Protein AF-A0A3A8J6L9-F1 (afdb_monomer_lite)

Organism: NCBI:txid2316733

Secondary structure (DSSP, 8-state):
--HHHHHHHHHHHHHHHHHHHHHHHHHHHHHHHHHHHTTTTTTTS---THHHHHHHHHTTTHHHHHHHHHHHHHHHHHHHHHHHHHHHHHHHH--SHHHHHHHHHHHHHHHHHHHHHHHHH-GGGGTT-TTTHHHHHHHHHH--HHHHHHHHHHHHHHHHH-

Structure (mmCIF, N/CA/C/O backbone):
data_AF-A0A3A8J6L9-F1
#
_entry.id   AF-A0A3A8J6L9-F1
#
loop_
_atom_site.group_PDB
_atom_site.id
_atom_site.type_symbol
_atom_site.label_atom_id
_atom_site.label_alt_id
_atom_site.label_comp_id
_atom_site.label_asym_id
_atom_site.label_entity_id
_atom_site.label_seq_id
_atom_site.pdbx_PDB_ins_code
_atom_site.Cartn_x
_atom_site.Cartn_y
_atom_site.Cartn_z
_atom_site.occupancy
_atom_site.B_iso_or_equiv
_atom_site.auth_seq_id
_atom_site.auth_comp_id
_atom_site.auth_asym_id
_atom_site.auth_atom_id
_atom_site.pdbx_PDB_model_num
ATOM 1 N N . MET A 1 1 ? -21.496 15.246 17.135 1.00 49.38 1 MET A N 1
ATOM 2 C CA . MET A 1 1 ? -20.073 15.632 16.961 1.00 49.38 1 MET A CA 1
ATOM 3 C C . MET A 1 1 ? -20.011 17.096 16.546 1.00 49.38 1 MET A C 1
ATOM 5 O O . MET A 1 1 ? -20.764 17.477 15.664 1.00 49.38 1 MET A O 1
ATOM 9 N N . SER A 1 2 ? -19.191 17.926 17.196 1.00 58.72 2 SER A N 1
ATOM 10 C CA . SER A 1 2 ? -19.083 19.362 16.877 1.00 58.72 2 SER A CA 1
ATOM 11 C C . SER A 1 2 ? -18.136 19.588 15.687 1.00 58.72 2 SER A C 1
ATOM 13 O O . SER A 1 2 ? -17.152 18.867 15.532 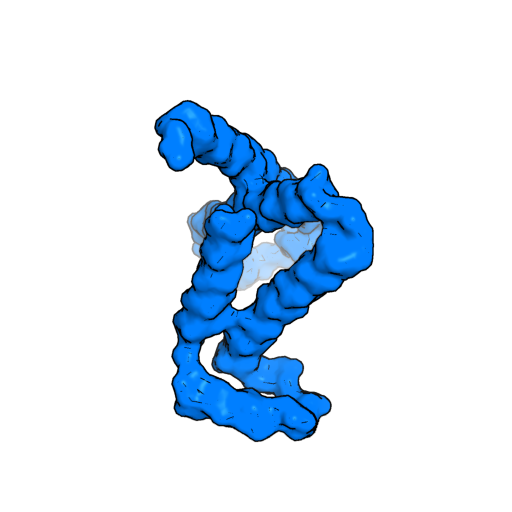1.00 58.72 2 SER A O 1
ATOM 15 N N . VAL A 1 3 ? -18.393 20.609 14.863 1.00 58.12 3 VAL A N 1
ATOM 16 C CA . VAL A 1 3 ? -17.587 20.964 13.672 1.00 58.12 3 VAL A CA 1
ATOM 17 C C . VAL A 1 3 ? -16.098 21.160 14.012 1.00 58.12 3 V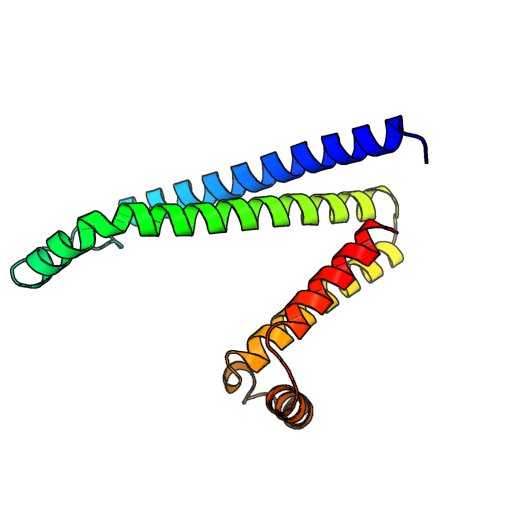AL A C 1
ATOM 19 O O . VAL A 1 3 ? -15.217 20.830 13.217 1.00 58.12 3 VAL A O 1
ATOM 22 N N . ARG A 1 4 ? -15.790 21.605 15.240 1.00 57.97 4 ARG A N 1
ATOM 23 C CA . ARG A 1 4 ? -14.407 21.758 15.725 1.00 57.97 4 ARG A CA 1
ATOM 24 C C . ARG A 1 4 ? -13.697 20.422 15.947 1.00 57.97 4 ARG A C 1
ATOM 26 O O . ARG A 1 4 ? -12.479 20.374 15.799 1.00 57.97 4 ARG A O 1
ATOM 33 N N . SER A 1 5 ? -14.419 19.344 16.276 1.00 61.19 5 SER A N 1
ATOM 34 C CA . SER A 1 5 ? -13.794 18.024 16.416 1.00 61.19 5 SER A CA 1
ATOM 35 C C . SER A 1 5 ? -13.419 17.459 15.051 1.00 61.19 5 SER A C 1
ATOM 37 O O . SER A 1 5 ? -12.321 16.949 14.888 1.00 61.19 5 SER A O 1
ATOM 39 N N . VAL A 1 6 ? -14.280 17.604 14.041 1.00 60.66 6 VAL A N 1
ATOM 40 C CA . VAL A 1 6 ? -14.003 17.109 12.681 1.00 60.66 6 VAL A CA 1
ATOM 41 C C . VAL A 1 6 ? -12.761 17.786 12.089 1.00 60.66 6 VAL A C 1
ATOM 43 O O . VAL A 1 6 ? -11.868 17.105 11.591 1.00 60.66 6 VAL A O 1
ATOM 46 N N . ALA A 1 7 ? -12.641 19.109 12.231 1.00 66.69 7 ALA A N 1
ATOM 47 C CA . ALA A 1 7 ? -11.479 19.856 11.746 1.00 66.69 7 ALA A CA 1
ATOM 48 C C . ALA A 1 7 ? -10.158 19.438 12.424 1.00 66.69 7 ALA A C 1
ATOM 50 O O . ALA A 1 7 ? -9.122 19.361 11.760 1.00 66.69 7 ALA A O 1
ATOM 51 N N . SER A 1 8 ? -10.172 19.133 13.727 1.00 67.00 8 SER A N 1
ATOM 52 C CA . SER A 1 8 ? -8.967 18.677 14.432 1.00 67.00 8 SER A CA 1
ATOM 53 C C . SER A 1 8 ? -8.573 17.247 14.050 1.00 67.00 8 SER A C 1
ATOM 55 O O . SER A 1 8 ? -7.383 16.970 13.893 1.00 67.00 8 SER A O 1
ATOM 57 N N . TYR A 1 9 ? -9.546 16.359 13.816 1.00 62.97 9 TYR A N 1
ATOM 58 C CA . TYR A 1 9 ? -9.292 15.017 13.282 1.00 62.97 9 TYR A CA 1
ATOM 59 C C . TYR A 1 9 ? -8.688 15.069 11.877 1.00 62.97 9 TYR A C 1
ATOM 61 O O . TYR A 1 9 ? -7.685 14.400 11.632 1.00 62.97 9 TYR A O 1
ATOM 69 N N . LEU A 1 10 ? -9.235 15.902 10.987 1.00 69.06 10 LEU A N 1
ATOM 70 C CA . LEU A 1 10 ? -8.712 16.075 9.630 1.00 69.06 10 LEU A CA 1
ATOM 71 C C . LEU A 1 10 ? -7.289 16.641 9.633 1.00 69.06 10 LEU A C 1
ATOM 73 O O . LEU A 1 10 ? -6.433 16.126 8.921 1.00 69.06 10 LEU A O 1
ATOM 77 N N . ARG A 1 11 ? -7.003 17.634 10.485 1.00 73.62 11 ARG A N 1
ATOM 78 C CA . ARG A 1 11 ? -5.662 18.232 10.603 1.00 73.62 11 ARG A CA 1
ATOM 79 C C . ARG A 1 11 ? -4.632 17.257 11.194 1.00 73.62 11 ARG A C 1
ATOM 81 O O . ARG A 1 11 ? -3.477 17.236 10.772 1.00 73.62 11 ARG A O 1
ATOM 88 N N . ALA A 1 12 ? -5.037 16.421 12.151 1.00 70.19 12 ALA A N 1
ATOM 89 C CA . ALA A 1 12 ? -4.177 15.365 12.688 1.00 70.19 12 ALA A CA 1
ATOM 90 C C . ALA A 1 12 ? -3.929 14.249 11.657 1.00 70.19 12 ALA A C 1
ATOM 92 O O . ALA A 1 12 ? -2.807 13.762 11.537 1.00 70.19 12 ALA A O 1
ATOM 93 N N . GLY A 1 13 ? -4.958 13.868 10.893 1.00 70.12 13 GLY A N 1
ATOM 94 C CA . GLY A 1 13 ? -4.845 12.904 9.798 1.00 70.12 13 GLY A CA 1
ATOM 95 C C . GLY A 1 13 ? -3.934 13.406 8.679 1.00 70.12 13 GLY A C 1
ATOM 96 O O . GLY A 1 13 ? -3.041 12.680 8.254 1.00 70.12 13 GLY A O 1
ATOM 97 N N . SER A 1 14 ? -4.081 14.671 8.269 1.00 76.56 14 SER A N 1
ATOM 98 C CA . SER A 1 14 ? -3.250 15.278 7.225 1.00 76.56 14 SER A CA 1
ATOM 99 C C . SER A 1 14 ? -1.781 15.371 7.631 1.00 76.56 14 SER A C 1
ATOM 101 O O . SER A 1 14 ? -0.911 15.103 6.811 1.00 76.56 14 SER A O 1
ATOM 103 N N . GLY A 1 15 ? -1.488 15.692 8.897 1.00 76.81 15 GLY A N 1
ATOM 104 C CA . GLY A 1 15 ? -0.112 15.723 9.401 1.00 76.81 15 GLY A CA 1
ATOM 105 C C . GLY A 1 15 ? 0.557 14.346 9.389 1.00 76.81 15 GLY A C 1
ATOM 106 O O . GLY A 1 15 ? 1.715 14.220 9.001 1.00 76.81 15 GLY A O 1
ATOM 107 N N . ARG A 1 16 ? -0.180 13.293 9.759 1.00 77.00 16 ARG A N 1
ATOM 108 C CA . ARG A 1 16 ? 0.346 11.918 9.789 1.00 77.00 16 ARG A CA 1
ATOM 109 C C . ARG A 1 16 ? 0.459 11.298 8.398 1.00 77.00 16 ARG A C 1
ATOM 111 O O . ARG A 1 16 ? 1.419 10.580 8.140 1.00 77.00 16 ARG A O 1
ATOM 118 N N . LEU A 1 17 ? -0.465 11.632 7.498 1.00 75.62 17 LEU A N 1
ATOM 119 C CA . LEU A 1 17 ? -0.347 11.308 6.079 1.00 75.62 17 LEU A CA 1
ATOM 120 C C . LEU A 1 17 ? 0.879 11.996 5.473 1.00 75.62 17 LEU A C 1
ATOM 122 O O . LEU A 1 17 ? 1.680 11.326 4.839 1.00 75.62 17 LEU A O 1
ATOM 126 N N . ALA A 1 18 ? 1.080 13.293 5.727 1.00 78.50 18 ALA A N 1
ATOM 127 C CA . ALA A 1 18 ? 2.248 14.019 5.230 1.00 78.50 18 ALA A CA 1
ATOM 128 C C . ALA A 1 18 ? 3.566 13.427 5.754 1.00 78.50 18 ALA A C 1
ATOM 130 O O . ALA A 1 18 ? 4.495 13.230 4.975 1.00 78.50 18 ALA A O 1
ATOM 131 N N . LEU A 1 19 ? 3.632 13.086 7.047 1.00 80.12 19 LEU A N 1
ATOM 132 C CA . LEU A 1 19 ? 4.801 12.439 7.649 1.00 80.12 19 LEU A CA 1
ATOM 133 C C . LEU A 1 19 ? 5.077 11.065 7.018 1.00 80.12 19 LEU A C 1
ATOM 135 O O . LEU A 1 19 ? 6.214 10.767 6.661 1.00 80.12 19 LEU A O 1
ATOM 139 N N . GLY A 1 20 ? 4.039 10.241 6.853 1.00 79.62 20 GLY A N 1
ATOM 140 C CA . GLY A 1 20 ? 4.152 8.934 6.211 1.00 79.62 20 GLY A CA 1
ATOM 141 C C . GLY A 1 20 ? 4.619 9.042 4.760 1.00 79.62 20 GLY A C 1
ATOM 142 O O . GLY A 1 20 ? 5.549 8.349 4.355 1.00 79.62 20 GLY A O 1
ATOM 143 N N . SER A 1 21 ? 4.025 9.954 3.990 1.00 76.88 21 SER A N 1
ATOM 144 C CA . SER A 1 21 ? 4.409 10.229 2.603 1.00 76.88 21 SER A CA 1
ATOM 145 C C . SER A 1 21 ? 5.860 10.698 2.492 1.00 76.88 21 SER A C 1
ATOM 147 O O . SER A 1 21 ? 6.587 10.242 1.612 1.00 76.88 21 SER A O 1
ATOM 149 N N . LEU A 1 22 ? 6.301 11.570 3.405 1.00 86.81 22 LEU A N 1
ATOM 150 C CA . LEU A 1 22 ? 7.684 12.038 3.470 1.00 86.81 22 LEU A CA 1
ATOM 151 C C . LEU A 1 22 ? 8.651 10.884 3.757 1.00 86.81 22 LEU A C 1
ATOM 153 O O . LEU A 1 22 ? 9.663 10.759 3.077 1.00 86.81 22 LEU A O 1
ATOM 157 N N . LEU A 1 23 ? 8.333 10.019 4.724 1.00 81.12 23 LEU A N 1
ATOM 158 C CA . LEU A 1 23 ? 9.146 8.840 5.031 1.00 81.12 23 LEU A CA 1
ATOM 159 C C . LEU A 1 23 ? 9.205 7.858 3.855 1.00 81.12 23 LEU A C 1
ATOM 161 O O . LEU A 1 23 ? 10.275 7.331 3.566 1.00 81.12 23 LEU A O 1
ATOM 165 N N . GLY A 1 24 ? 8.094 7.657 3.142 1.00 78.50 24 GLY A N 1
ATOM 166 C CA . GLY A 1 24 ? 8.065 6.856 1.916 1.00 78.50 24 GLY A CA 1
ATOM 167 C C . GLY A 1 24 ? 8.992 7.416 0.835 1.00 78.50 24 GLY A C 1
ATOM 168 O O . GLY A 1 24 ? 9.780 6.676 0.251 1.00 78.50 24 GLY A O 1
ATOM 169 N N . LEU A 1 25 ? 8.969 8.734 0.617 1.00 85.19 25 LEU A N 1
ATOM 170 C CA . LEU A 1 25 ? 9.891 9.400 -0.309 1.00 85.19 25 LEU A CA 1
ATOM 171 C C . LEU A 1 25 ? 11.356 9.298 0.131 1.00 85.19 25 LEU A C 1
ATOM 173 O O . LEU A 1 25 ? 12.228 9.073 -0.705 1.00 85.19 25 LEU A O 1
ATOM 177 N N . LEU A 1 26 ? 11.639 9.451 1.427 1.00 87.06 26 LEU A N 1
ATOM 178 C CA . LEU A 1 26 ? 12.993 9.301 1.962 1.00 87.06 26 LEU A CA 1
ATOM 179 C C . LEU A 1 26 ? 13.507 7.870 1.800 1.00 87.06 26 LEU A C 1
ATOM 181 O O . LEU A 1 26 ? 14.667 7.688 1.442 1.00 87.06 26 LEU A O 1
ATOM 185 N N . LEU A 1 27 ? 12.649 6.866 2.003 1.00 86.31 27 LEU A N 1
ATOM 186 C CA . LEU A 1 27 ? 12.989 5.467 1.759 1.00 86.31 27 LEU A CA 1
ATOM 187 C C . LEU A 1 27 ? 13.319 5.234 0.282 1.00 86.31 27 LEU A C 1
ATOM 189 O O . LEU A 1 27 ? 14.358 4.657 -0.019 1.00 86.31 27 LEU A O 1
ATOM 193 N N . PHE A 1 28 ? 12.489 5.752 -0.628 1.00 86.38 28 PHE A N 1
ATOM 194 C CA . PHE A 1 28 ? 12.758 5.701 -2.065 1.00 86.38 28 PHE A CA 1
ATOM 195 C C . PHE A 1 28 ? 14.108 6.346 -2.419 1.00 86.38 28 PHE A C 1
ATOM 197 O O . PHE A 1 28 ? 14.899 5.771 -3.168 1.00 86.38 28 PHE A O 1
ATOM 204 N N . ALA A 1 29 ? 14.399 7.523 -1.858 1.00 86.44 29 ALA A N 1
ATOM 205 C CA . ALA A 1 29 ? 15.661 8.220 -2.081 1.00 86.44 29 ALA A CA 1
ATOM 206 C C . ALA A 1 29 ? 16.863 7.435 -1.530 1.00 86.44 29 ALA A C 1
ATOM 208 O O . ALA A 1 29 ? 17.883 7.330 -2.209 1.00 86.44 29 ALA A O 1
ATOM 209 N N . ALA A 1 30 ? 16.742 6.857 -0.332 1.00 86.19 30 ALA A N 1
ATOM 210 C CA . ALA A 1 30 ? 17.789 6.055 0.293 1.00 86.19 30 ALA A CA 1
ATOM 211 C C . ALA A 1 30 ? 18.068 4.767 -0.495 1.00 86.19 30 ALA A C 1
ATOM 213 O O . ALA A 1 30 ? 19.226 4.456 -0.764 1.00 86.19 30 ALA A O 1
ATOM 214 N N . GLU A 1 31 ? 17.022 4.056 -0.916 1.00 82.50 31 GLU A N 1
ATOM 215 C CA . GLU A 1 31 ? 17.134 2.852 -1.741 1.00 82.50 31 GLU A CA 1
ATOM 216 C C . GLU A 1 31 ? 17.771 3.175 -3.096 1.00 82.50 31 GLU A C 1
ATOM 218 O O . GLU A 1 31 ? 18.724 2.516 -3.504 1.00 82.50 31 GLU A O 1
ATOM 223 N N . THR A 1 32 ? 17.338 4.263 -3.741 1.00 81.56 32 THR A N 1
ATOM 224 C CA . THR A 1 32 ? 17.931 4.737 -4.999 1.00 81.56 32 THR A CA 1
ATOM 225 C C . THR A 1 32 ? 19.410 5.083 -4.824 1.00 81.56 32 THR A C 1
ATOM 227 O O . THR A 1 32 ? 20.242 4.642 -5.614 1.00 81.56 32 THR A O 1
ATOM 230 N N . ALA A 1 33 ? 19.774 5.827 -3.775 1.00 83.12 33 ALA A N 1
ATOM 231 C CA . ALA A 1 33 ? 21.166 6.173 -3.493 1.00 83.12 33 ALA A CA 1
ATOM 232 C C . ALA A 1 33 ? 22.023 4.929 -3.219 1.00 83.12 33 ALA A C 1
ATOM 234 O O . ALA A 1 33 ? 23.172 4.856 -3.657 1.00 83.12 33 ALA A O 1
ATOM 235 N N . TRP A 1 34 ? 21.468 3.936 -2.521 1.00 82.88 34 TRP A N 1
ATOM 236 C CA . TRP A 1 34 ? 22.183 2.706 -2.209 1.00 82.88 34 TRP A CA 1
ATOM 237 C C . TRP A 1 34 ? 22.384 1.829 -3.446 1.00 82.88 34 TRP A C 1
ATOM 239 O O . TRP A 1 34 ? 23.490 1.341 -3.662 1.00 82.88 34 TRP A O 1
ATOM 249 N N . LEU A 1 35 ? 21.365 1.712 -4.301 1.00 76.94 35 LEU A N 1
ATOM 250 C CA . LEU A 1 35 ? 21.442 1.014 -5.586 1.00 76.94 35 LEU A CA 1
ATOM 251 C C . LEU A 1 35 ? 22.459 1.662 -6.535 1.00 76.94 35 LEU A C 1
ATOM 253 O O . LEU A 1 35 ? 23.228 0.951 -7.182 1.00 76.94 35 LEU A O 1
ATOM 257 N N . LEU A 1 36 ? 22.505 2.999 -6.578 1.00 76.38 36 LEU A N 1
ATOM 258 C CA . LEU A 1 36 ? 23.505 3.745 -7.347 1.00 76.38 36 LEU A CA 1
ATOM 259 C C . LEU A 1 36 ? 24.921 3.522 -6.801 1.00 76.38 36 LEU A C 1
ATOM 261 O O . LEU A 1 36 ? 25.843 3.289 -7.574 1.00 76.38 36 LEU A O 1
ATOM 265 N N . LYS A 1 37 ? 25.095 3.544 -5.474 1.00 76.19 37 LYS A N 1
ATOM 266 C CA . LYS A 1 37 ? 26.393 3.307 -4.824 1.00 76.19 37 LYS A CA 1
ATOM 267 C C . LYS A 1 37 ? 26.884 1.868 -4.988 1.00 76.19 37 LYS A C 1
ATOM 269 O O . LYS A 1 37 ? 28.086 1.642 -5.059 1.00 76.19 37 LYS A O 1
ATOM 274 N N . ALA A 1 38 ? 25.974 0.899 -5.003 1.00 68.19 38 ALA A N 1
ATOM 275 C CA . ALA A 1 38 ? 26.310 -0.516 -5.104 1.00 68.19 38 ALA A CA 1
ATOM 276 C C . ALA A 1 38 ? 26.652 -0.960 -6.540 1.00 68.19 38 ALA A C 1
ATOM 278 O O . ALA A 1 38 ? 26.964 -2.129 -6.739 1.00 68.19 38 ALA A O 1
ATOM 279 N N . GLY A 1 39 ? 26.547 -0.078 -7.545 1.00 59.06 39 GLY A N 1
ATOM 280 C CA . GLY A 1 39 ? 26.824 -0.412 -8.951 1.00 59.06 39 GLY A CA 1
ATOM 281 C C . GLY A 1 39 ? 25.846 -1.425 -9.569 1.00 59.06 39 GLY A C 1
ATOM 282 O O . GLY A 1 39 ? 25.955 -1.755 -10.747 1.00 59.06 39 GLY A O 1
ATOM 283 N N . VAL A 1 40 ? 24.846 -1.885 -8.804 1.00 56.59 40 VAL A N 1
ATOM 284 C CA . VAL A 1 40 ? 23.866 -2.916 -9.198 1.00 56.59 40 VAL A CA 1
ATOM 285 C C . VAL A 1 40 ? 22.978 -2.438 -10.356 1.00 56.59 40 VAL A C 1
ATOM 287 O O . VAL A 1 40 ? 22.436 -3.244 -11.106 1.00 56.59 40 VAL A O 1
ATOM 290 N N . VAL A 1 41 ? 22.884 -1.122 -10.570 1.00 56.22 41 VAL A N 1
ATOM 291 C CA . VAL A 1 41 ? 22.141 -0.495 -11.677 1.00 56.22 41 VAL A CA 1
ATOM 292 C C . VAL A 1 41 ? 22.981 -0.441 -12.960 1.00 56.22 41 VAL A C 1
ATOM 294 O O . VAL A 1 41 ? 22.942 0.546 -13.672 1.00 56.22 41 VAL A O 1
ATOM 297 N N . GLY A 1 42 ? 23.805 -1.447 -13.266 1.00 53.41 42 GLY A N 1
ATOM 298 C CA . GLY A 1 42 ? 24.571 -1.492 -14.523 1.00 53.41 42 GLY A CA 1
ATOM 299 C C . GLY A 1 42 ? 25.438 -0.257 -14.820 1.00 53.41 42 GLY A C 1
ATOM 300 O O . GLY A 1 42 ? 25.839 -0.065 -15.962 1.00 53.41 42 GLY A O 1
ATOM 301 N N . VAL A 1 43 ? 25.706 0.582 -13.810 1.00 50.94 43 VAL A N 1
ATOM 302 C CA . VAL A 1 43 ? 26.449 1.847 -13.935 1.00 50.94 43 VAL A CA 1
ATOM 303 C C . VAL A 1 43 ? 27.945 1.569 -14.142 1.00 50.94 43 VAL A C 1
ATOM 305 O O . VAL A 1 43 ? 28.618 2.387 -14.756 1.00 50.94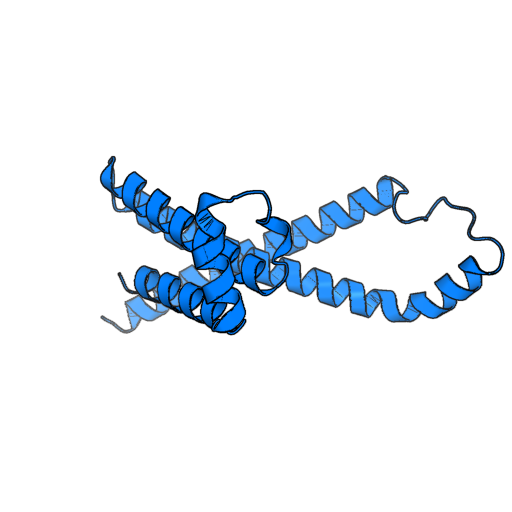 43 VAL A O 1
ATOM 308 N N . ASP A 1 44 ? 28.415 0.380 -13.745 1.00 48.28 44 ASP A N 1
ATOM 309 C CA . ASP A 1 44 ? 29.781 -0.121 -13.971 1.00 48.28 44 ASP A CA 1
ATOM 310 C C . ASP A 1 44 ? 29.849 -1.321 -14.935 1.00 48.28 44 ASP A C 1
ATOM 312 O O . ASP A 1 44 ? 30.896 -1.952 -15.081 1.00 48.28 44 ASP A O 1
ATOM 316 N N . ILE A 1 45 ? 28.749 -1.672 -15.612 1.00 51.16 45 ILE A N 1
ATOM 317 C CA . ILE A 1 45 ? 28.822 -2.649 -16.704 1.00 51.16 45 ILE A CA 1
ATOM 318 C C . ILE A 1 45 ? 29.237 -1.860 -17.948 1.00 51.16 45 ILE A C 1
ATOM 320 O O . ILE A 1 45 ? 28.516 -0.926 -18.306 1.00 51.16 45 ILE A O 1
ATOM 324 N N . PRO A 1 46 ? 30.353 -2.194 -18.623 1.00 54.59 46 PRO A N 1
ATOM 325 C CA . PRO A 1 46 ? 30.660 -1.604 -19.917 1.00 54.59 46 PRO A CA 1
ATOM 326 C C . PRO A 1 46 ? 29.527 -1.971 -20.880 1.00 54.59 46 PRO A C 1
ATOM 328 O O . PRO A 1 46 ? 29.428 -3.091 -21.382 1.00 54.59 46 PRO A O 1
ATOM 331 N N . LEU A 1 47 ? 28.590 -1.039 -21.056 1.00 58.72 47 LEU A N 1
ATOM 332 C CA . LEU A 1 47 ? 27.495 -1.133 -22.007 1.00 58.72 47 LEU A CA 1
ATOM 333 C C . LEU A 1 47 ? 28.090 -0.869 -23.387 1.00 58.72 47 LEU A C 1
ATOM 335 O O . LEU A 1 47 ? 27.953 0.224 -23.924 1.00 58.72 47 LEU A O 1
ATOM 339 N N . ASP A 1 48 ? 28.776 -1.861 -23.941 1.00 65.00 48 ASP A N 1
ATOM 340 C CA . ASP A 1 48 ? 29.291 -1.792 -25.302 1.00 65.00 48 ASP A CA 1
ATOM 341 C C . ASP A 1 48 ? 28.278 -2.386 -26.295 1.00 65.00 48 ASP A C 1
ATOM 343 O O . ASP A 1 48 ? 27.575 -3.367 -26.028 1.00 65.00 48 ASP A O 1
ATOM 347 N N . GLY A 1 49 ? 28.179 -1.765 -27.474 1.00 67.88 49 GLY A N 1
ATOM 348 C CA . GLY A 1 49 ? 27.390 -2.271 -28.599 1.00 67.88 49 GLY A CA 1
ATOM 349 C C . GLY A 1 49 ? 25.856 -2.187 -28.413 1.00 67.88 49 GLY A C 1
ATOM 350 O O . GLY A 1 49 ? 25.334 -1.116 -28.096 1.00 67.88 49 GLY A O 1
ATOM 351 N N . PRO A 1 50 ? 25.084 -3.268 -28.659 1.00 65.38 50 PRO A N 1
ATOM 352 C CA . PRO A 1 50 ? 23.617 -3.214 -28.757 1.00 65.38 50 PRO A CA 1
ATOM 353 C C . PRO A 1 50 ? 22.899 -2.765 -27.472 1.00 65.38 50 PRO A C 1
ATOM 355 O O . PRO A 1 50 ? 21.836 -2.145 -27.540 1.00 65.38 50 PRO A O 1
ATOM 358 N N . TYR A 1 51 ? 23.481 -3.026 -26.299 1.00 58.47 51 TYR A N 1
ATOM 359 C CA . TYR A 1 51 ? 22.911 -2.605 -25.016 1.00 58.47 51 TYR A CA 1
ATOM 360 C C . TYR A 1 51 ? 23.054 -1.096 -24.767 1.00 58.47 51 TYR A C 1
ATOM 362 O O . TYR A 1 51 ? 22.190 -0.514 -24.114 1.00 58.47 51 TYR A O 1
ATOM 370 N N . ALA A 1 52 ? 24.064 -0.438 -25.350 1.00 66.12 52 ALA A N 1
ATOM 371 C CA . ALA A 1 52 ? 24.196 1.021 -25.329 1.00 66.12 52 ALA A CA 1
ATOM 372 C C . ALA A 1 52 ? 23.073 1.699 -26.123 1.00 66.12 52 ALA A C 1
ATOM 374 O O . ALA A 1 52 ? 22.491 2.688 -25.678 1.00 66.12 52 ALA A O 1
ATOM 375 N N . ALA A 1 53 ? 22.732 1.132 -27.286 1.00 66.94 53 ALA A N 1
ATOM 376 C CA . ALA A 1 53 ? 21.645 1.618 -28.130 1.00 66.94 53 ALA A CA 1
ATOM 377 C C . ALA A 1 53 ? 20.279 1.437 -27.447 1.00 66.94 53 ALA A C 1
ATOM 379 O O . ALA A 1 53 ? 19.450 2.349 -27.465 1.00 66.94 53 ALA A O 1
ATOM 380 N N . LEU A 1 54 ? 20.068 0.301 -26.772 1.00 66.81 54 LEU A N 1
ATOM 381 C CA . LEU A 1 54 ? 18.871 0.065 -25.964 1.00 66.81 54 LEU A CA 1
ATOM 382 C C . LEU A 1 54 ? 18.803 1.014 -24.757 1.00 66.81 54 LEU A C 1
ATOM 384 O O . LEU A 1 54 ? 17.760 1.614 -24.508 1.00 66.81 54 LEU A O 1
ATOM 388 N N . ALA A 1 55 ? 19.909 1.206 -24.034 1.00 69.06 55 ALA A N 1
A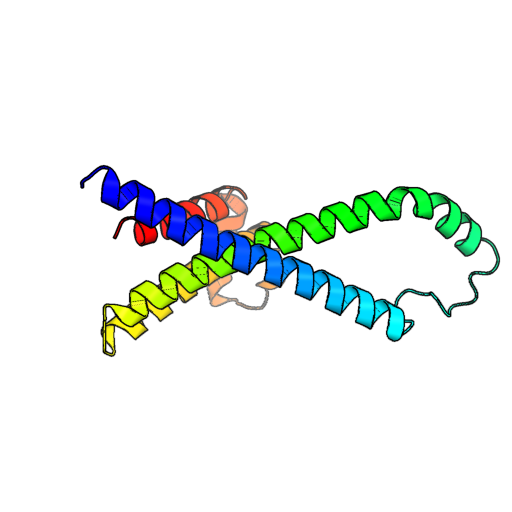TOM 389 C CA . ALA A 1 55 ? 19.977 2.145 -22.918 1.00 69.06 55 ALA A CA 1
ATOM 390 C C . ALA A 1 55 ? 19.692 3.583 -23.378 1.00 69.06 55 ALA A C 1
ATOM 392 O O . ALA A 1 55 ? 18.929 4.288 -22.721 1.00 69.06 55 ALA A O 1
ATOM 393 N N . ALA A 1 56 ? 20.218 4.001 -24.533 1.00 71.62 56 ALA A N 1
ATOM 394 C CA . ALA A 1 56 ? 19.928 5.302 -25.133 1.00 71.62 56 ALA A CA 1
ATOM 395 C C . ALA A 1 56 ? 18.445 5.455 -25.516 1.00 71.62 56 ALA A C 1
ATOM 397 O O . ALA A 1 56 ? 17.859 6.507 -25.263 1.00 71.62 56 ALA A O 1
ATOM 398 N N . ALA A 1 57 ? 17.822 4.401 -26.055 1.00 75.25 57 ALA A N 1
ATOM 399 C CA . ALA A 1 57 ? 16.401 4.386 -26.398 1.00 75.25 57 ALA A CA 1
ATOM 400 C C . ALA A 1 57 ? 15.480 4.417 -25.161 1.00 75.25 57 ALA A C 1
ATOM 402 O O . ALA A 1 57 ? 14.417 5.035 -25.194 1.00 75.25 57 ALA A O 1
ATOM 403 N N . VAL A 1 58 ? 15.886 3.785 -24.053 1.00 73.44 58 VAL A N 1
ATOM 404 C CA . VAL A 1 58 ? 15.093 3.697 -22.811 1.00 73.44 58 VAL A CA 1
ATOM 405 C C . VAL A 1 58 ? 15.338 4.885 -21.871 1.00 73.44 58 VAL A C 1
ATOM 407 O O . VAL A 1 58 ? 14.449 5.252 -21.101 1.00 73.44 58 VAL A O 1
ATOM 410 N N . ARG A 1 59 ? 16.497 5.552 -21.952 1.00 75.69 59 ARG A N 1
ATOM 411 C CA . ARG A 1 59 ? 16.860 6.727 -21.139 1.00 75.69 59 ARG A CA 1
ATOM 412 C C . ARG A 1 59 ? 15.777 7.817 -21.047 1.00 75.69 59 ARG A C 1
ATOM 414 O O . ARG A 1 59 ? 15.537 8.276 -19.931 1.00 75.69 59 ARG A O 1
ATOM 421 N N . PRO A 1 60 ? 15.089 8.227 -22.132 1.00 82.69 60 PRO A N 1
ATOM 422 C CA . PRO A 1 60 ? 14.010 9.215 -22.036 1.00 82.69 60 PRO A CA 1
ATOM 423 C C . PRO A 1 60 ? 12.765 8.716 -21.281 1.00 82.69 60 PRO A C 1
ATOM 425 O O . PRO A 1 60 ? 11.991 9.531 -20.785 1.00 82.69 60 PRO A O 1
ATOM 428 N N . LEU A 1 61 ? 12.572 7.399 -21.142 1.00 79.06 61 LEU A N 1
ATOM 429 C CA . LEU A 1 61 ? 11.452 6.803 -20.400 1.00 79.06 61 LEU A CA 1
ATOM 430 C C . LEU A 1 61 ? 11.737 6.670 -18.896 1.00 79.06 61 LEU A C 1
ATOM 432 O O . LEU A 1 61 ? 10.801 6.672 -18.092 1.00 79.06 61 LEU A O 1
ATOM 436 N N . LEU A 1 62 ? 13.015 6.597 -18.504 1.00 77.81 62 LEU A N 1
ATOM 437 C CA . LEU A 1 62 ? 13.448 6.478 -17.107 1.00 77.81 62 LEU A CA 1
ATOM 438 C C . LEU A 1 62 ? 12.826 7.512 -16.157 1.00 77.81 62 LEU A C 1
ATOM 440 O O . LEU A 1 62 ? 12.302 7.081 -15.131 1.00 77.81 62 LEU A O 1
ATOM 444 N N . PRO A 1 63 ? 12.808 8.831 -16.442 1.00 81.44 63 PRO A N 1
ATOM 445 C CA . PRO A 1 63 ? 12.220 9.798 -15.514 1.00 81.44 63 PRO A CA 1
ATOM 446 C C . PRO A 1 63 ? 10.730 9.535 -15.261 1.00 81.44 63 PRO A C 1
ATOM 448 O O . PRO A 1 63 ? 10.264 9.681 -14.132 1.00 81.44 63 PRO A O 1
ATOM 451 N N . GLY A 1 64 ? 9.988 9.073 -16.273 1.00 81.56 64 GLY A N 1
ATOM 452 C CA . GLY A 1 64 ? 8.582 8.696 -16.121 1.00 81.56 64 GLY A CA 1
ATOM 453 C C . GLY A 1 64 ? 8.391 7.453 -15.248 1.00 81.56 64 GLY A C 1
ATOM 454 O O . GLY A 1 64 ? 7.478 7.411 -14.424 1.00 81.56 64 GLY A O 1
ATOM 455 N N . VAL A 1 65 ? 9.264 6.452 -15.390 1.00 80.69 65 VAL A N 1
ATOM 456 C CA . VAL A 1 65 ? 9.243 5.240 -14.553 1.00 80.69 65 VAL A CA 1
ATOM 457 C C . VAL A 1 65 ? 9.621 5.572 -13.109 1.00 80.69 65 VAL A C 1
ATOM 459 O O . VAL A 1 65 ? 8.894 5.199 -12.191 1.00 80.69 65 VAL A O 1
ATOM 462 N N . VAL A 1 66 ? 10.697 6.336 -12.911 1.00 83.75 66 VAL A N 1
ATOM 463 C CA . VAL A 1 66 ? 11.158 6.815 -11.599 1.00 83.75 66 VAL A CA 1
ATOM 464 C C . VAL A 1 66 ? 10.051 7.585 -10.887 1.00 83.75 66 VAL A C 1
ATOM 466 O O . VAL A 1 66 ? 9.758 7.301 -9.728 1.00 83.75 66 VAL A O 1
ATOM 469 N N . LEU A 1 67 ? 9.372 8.496 -11.589 1.00 82.44 67 LEU A N 1
ATOM 470 C CA . LEU A 1 67 ? 8.258 9.253 -11.025 1.00 82.44 67 LEU A CA 1
ATOM 471 C C . LEU A 1 67 ? 7.102 8.340 -10.592 1.00 82.44 67 LEU A C 1
ATOM 473 O O . LEU A 1 67 ? 6.561 8.517 -9.504 1.00 82.44 67 LEU A O 1
ATOM 477 N N . ARG A 1 68 ? 6.733 7.342 -11.405 1.00 80.56 68 ARG A N 1
ATOM 478 C CA . ARG A 1 68 ? 5.678 6.376 -11.049 1.00 80.56 68 ARG A CA 1
ATOM 479 C C . ARG A 1 68 ? 6.037 5.583 -9.796 1.00 80.56 68 ARG A C 1
ATOM 481 O O . ARG A 1 68 ? 5.192 5.438 -8.918 1.00 80.56 68 ARG A O 1
ATOM 488 N N . VAL A 1 69 ? 7.276 5.106 -9.691 1.00 78.62 69 VAL A N 1
ATOM 489 C CA . VAL A 1 69 ? 7.749 4.377 -8.503 1.00 78.62 69 VAL A CA 1
ATOM 490 C C . VAL A 1 69 ? 7.767 5.294 -7.279 1.00 78.62 69 VAL A C 1
ATOM 492 O O . VAL A 1 69 ? 7.245 4.918 -6.232 1.00 78.62 69 VAL A O 1
ATOM 495 N N . ALA A 1 70 ? 8.258 6.527 -7.417 1.00 81.19 70 ALA A N 1
ATOM 496 C CA . ALA A 1 70 ? 8.247 7.515 -6.341 1.00 81.19 70 ALA A CA 1
ATOM 497 C C . ALA A 1 70 ? 6.821 7.815 -5.843 1.00 81.19 70 ALA A C 1
ATOM 499 O O . ALA A 1 70 ? 6.593 7.888 -4.637 1.00 81.19 70 ALA A O 1
ATOM 500 N N . ILE A 1 71 ? 5.841 7.919 -6.750 1.00 79.00 71 ILE A N 1
ATOM 501 C CA . ILE A 1 71 ? 4.422 8.081 -6.394 1.00 79.00 71 ILE A CA 1
ATOM 502 C C . ILE A 1 71 ? 3.918 6.878 -5.590 1.00 79.00 71 ILE A C 1
ATOM 504 O O . ILE A 1 71 ? 3.213 7.065 -4.600 1.00 79.00 71 ILE A O 1
ATOM 508 N N . VAL A 1 72 ? 4.287 5.651 -5.968 1.00 79.88 72 VAL A N 1
ATOM 509 C CA . VAL A 1 72 ? 3.900 4.447 -5.214 1.00 79.88 72 VAL A CA 1
ATOM 510 C C . VAL A 1 72 ? 4.462 4.491 -3.792 1.00 79.88 72 VAL A C 1
ATOM 512 O O . VAL A 1 72 ? 3.706 4.263 -2.850 1.00 79.88 72 VAL A O 1
ATOM 515 N N . TYR A 1 73 ? 5.740 4.842 -3.615 1.00 72.19 73 TYR A N 1
ATOM 516 C CA . TYR A 1 73 ? 6.352 4.988 -2.286 1.00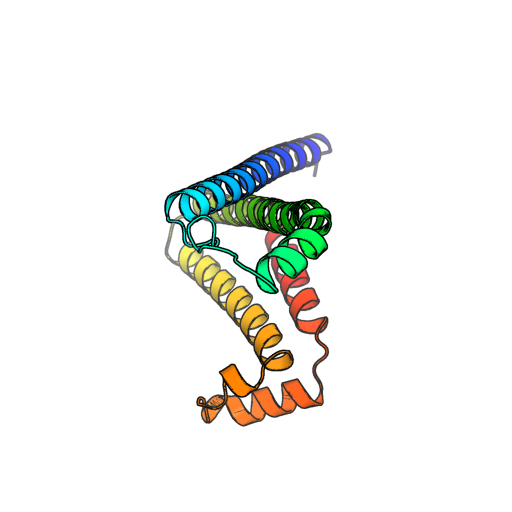 72.19 73 TYR A CA 1
ATOM 517 C C . TYR A 1 73 ? 5.700 6.106 -1.469 1.00 72.19 73 TYR A C 1
ATOM 519 O O . TYR A 1 73 ? 5.458 5.933 -0.276 1.00 72.19 73 TYR A O 1
ATOM 527 N N . LEU A 1 74 ? 5.363 7.227 -2.108 1.00 80.19 74 LEU A N 1
ATOM 528 C CA . LEU A 1 74 ? 4.659 8.342 -1.479 1.00 80.19 74 LEU A CA 1
ATOM 529 C C . LEU A 1 74 ? 3.282 7.907 -0.964 1.00 80.19 74 LEU A C 1
ATOM 531 O O . LEU A 1 74 ? 2.956 8.134 0.200 1.00 80.19 74 LEU A O 1
ATOM 535 N N . VAL A 1 75 ? 2.481 7.254 -1.809 1.00 75.88 75 VAL A N 1
ATOM 536 C CA . VAL A 1 75 ? 1.134 6.791 -1.447 1.00 75.88 75 VAL A CA 1
ATOM 537 C C . VAL A 1 75 ? 1.205 5.698 -0.382 1.00 75.88 75 VAL A C 1
ATOM 539 O O . VAL A 1 75 ? 0.495 5.777 0.619 1.00 75.88 75 VAL A O 1
ATOM 542 N N . ALA A 1 76 ? 2.083 4.708 -0.552 1.00 73.19 76 ALA A N 1
ATOM 543 C CA . ALA A 1 76 ? 2.271 3.633 0.417 1.00 73.19 76 ALA A CA 1
ATOM 544 C C . ALA A 1 76 ? 2.742 4.175 1.774 1.00 73.19 76 ALA A C 1
ATOM 546 O O . ALA A 1 76 ? 2.188 3.803 2.806 1.00 73.19 76 ALA A O 1
ATOM 547 N N . GLY A 1 77 ? 3.701 5.104 1.776 1.00 74.56 77 GLY A N 1
ATOM 548 C CA . GLY A 1 77 ? 4.171 5.784 2.978 1.00 74.56 77 GLY A CA 1
ATOM 549 C C . GLY A 1 77 ? 3.049 6.542 3.685 1.00 74.56 77 GLY A C 1
ATOM 550 O O . GLY A 1 77 ? 2.872 6.391 4.893 1.00 74.56 77 GLY A O 1
ATOM 551 N N . GLY A 1 78 ? 2.235 7.303 2.947 1.00 69.19 78 GLY A N 1
ATOM 552 C CA . GLY A 1 78 ? 1.084 8.019 3.505 1.00 69.19 78 GLY A CA 1
ATOM 553 C C . GLY A 1 78 ? 0.045 7.081 4.127 1.00 69.19 78 GLY A C 1
ATOM 554 O O . GLY A 1 78 ? -0.427 7.326 5.239 1.00 69.19 78 GLY A O 1
ATOM 555 N N . LEU A 1 79 ? -0.262 5.969 3.452 1.00 74.50 79 LEU A N 1
ATOM 556 C CA . LEU A 1 79 ? -1.160 4.930 3.964 1.00 74.50 79 LEU A CA 1
ATOM 557 C C . LEU A 1 79 ? -0.599 4.252 5.220 1.00 74.50 79 LEU A C 1
ATOM 559 O O . LEU A 1 79 ? -1.340 4.049 6.178 1.00 74.50 79 LEU A O 1
ATOM 563 N N . LEU A 1 80 ? 0.702 3.954 5.257 1.00 72.19 80 LEU A N 1
ATOM 564 C CA . LEU A 1 80 ? 1.367 3.401 6.440 1.00 72.19 80 LEU A CA 1
ATOM 565 C C . LEU A 1 80 ? 1.377 4.395 7.604 1.00 72.19 80 LEU A C 1
ATOM 567 O O . LEU A 1 80 ? 1.110 4.005 8.738 1.00 72.19 80 LEU A O 1
ATOM 571 N N . GLY A 1 81 ? 1.616 5.681 7.337 1.00 70.56 81 GLY A N 1
ATOM 572 C CA . GLY A 1 81 ? 1.531 6.742 8.340 1.00 70.56 81 GLY A CA 1
ATOM 573 C C . GLY A 1 81 ? 0.131 6.841 8.945 1.00 70.56 81 GLY A C 1
ATOM 574 O O . GLY A 1 81 ? -0.015 6.947 10.164 1.00 70.56 81 GLY A O 1
ATOM 575 N N . LEU A 1 82 ? -0.910 6.721 8.116 1.00 71.25 82 LEU A N 1
ATOM 576 C CA . LEU A 1 82 ? -2.294 6.630 8.575 1.00 71.25 82 LEU A CA 1
ATOM 577 C C . LEU A 1 82 ? -2.569 5.336 9.354 1.00 71.25 82 LEU A C 1
ATOM 579 O O . LEU A 1 82 ? -3.174 5.402 10.422 1.00 71.25 82 LEU A O 1
ATOM 583 N N . ALA A 1 83 ? -2.096 4.179 8.900 1.00 70.00 83 ALA A N 1
ATOM 584 C CA . ALA A 1 83 ? -2.278 2.913 9.610 1.00 70.00 83 ALA A CA 1
ATOM 585 C C . ALA A 1 83 ? -1.605 2.935 10.994 1.00 70.00 83 ALA A C 1
ATOM 587 O O . ALA A 1 83 ? -2.245 2.644 12.004 1.00 70.00 83 ALA A O 1
ATOM 588 N N . ALA A 1 84 ? -0.353 3.393 11.068 1.00 70.44 84 ALA A N 1
ATOM 589 C CA . ALA A 1 84 ? 0.372 3.598 12.321 1.00 70.44 84 ALA A CA 1
ATOM 590 C C . ALA A 1 84 ? -0.358 4.586 13.240 1.00 70.44 84 ALA A C 1
ATOM 592 O O . ALA A 1 84 ? -0.364 4.438 14.459 1.00 70.44 84 ALA A O 1
ATOM 593 N N . SER A 1 85 ? -1.027 5.580 12.657 1.00 66.94 85 SER A N 1
ATOM 594 C CA . SER A 1 85 ? -1.813 6.560 13.394 1.00 66.94 85 SER A CA 1
ATOM 595 C C . SER A 1 85 ? -3.042 5.979 14.084 1.00 66.94 85 SER A C 1
ATOM 597 O O . SER A 1 85 ? -3.348 6.380 15.211 1.00 66.94 85 SER A O 1
ATOM 599 N N . VAL A 1 86 ? -3.734 5.072 13.392 1.00 67.25 86 VAL A N 1
ATOM 600 C CA . VAL A 1 86 ? -4.897 4.337 13.891 1.00 67.25 86 VAL A CA 1
ATOM 601 C C . VAL A 1 86 ? -4.430 3.379 14.972 1.00 67.25 86 VAL A C 1
ATOM 603 O O . VAL A 1 86 ? -4.971 3.393 16.073 1.00 67.25 86 VAL A O 1
ATOM 606 N N . LEU A 1 87 ? -3.344 2.654 14.702 1.00 66.31 87 LEU A N 1
ATOM 607 C CA . LEU A 1 87 ? -2.730 1.721 15.636 1.00 66.31 87 LEU A CA 1
ATOM 608 C C . LEU A 1 87 ? -2.288 2.411 16.935 1.00 66.31 87 LEU A C 1
ATOM 610 O O . LEU A 1 87 ? -2.658 1.980 18.021 1.00 66.31 87 LEU A O 1
ATOM 614 N N . ALA A 1 88 ? -1.587 3.543 16.841 1.00 67.75 88 ALA A N 1
ATOM 615 C CA . ALA A 1 88 ? -1.179 4.334 18.001 1.00 67.75 88 ALA A CA 1
ATOM 616 C C . ALA A 1 88 ? -2.383 4.862 18.800 1.00 67.75 88 ALA A C 1
ATOM 618 O O . ALA A 1 88 ? -2.315 4.997 20.022 1.00 67.75 88 ALA A O 1
ATOM 619 N N . ARG A 1 89 ? -3.510 5.151 18.135 1.00 64.25 89 ARG A N 1
ATOM 620 C CA . ARG A 1 89 ? -4.749 5.593 18.794 1.00 64.25 89 ARG A CA 1
ATOM 621 C C . ARG A 1 89 ? -5.474 4.448 19.493 1.00 64.25 89 ARG A C 1
ATOM 623 O O . ARG A 1 89 ? -6.016 4.657 20.574 1.00 64.25 89 ARG A O 1
ATOM 630 N N . ALA A 1 90 ? -5.467 3.265 18.885 1.00 62.41 90 ALA A N 1
ATOM 631 C CA . ALA A 1 90 ? -5.991 2.050 19.490 1.00 62.41 90 ALA A CA 1
ATOM 632 C C . ALA A 1 90 ? -5.174 1.673 20.736 1.00 62.41 90 ALA A C 1
ATOM 634 O O . ALA A 1 90 ? -5.757 1.329 21.760 1.00 62.41 90 ALA A O 1
ATOM 635 N N . TRP A 1 91 ? -3.849 1.840 20.673 1.00 60.47 91 TRP A N 1
ATOM 636 C CA . TRP A 1 91 ? -2.935 1.559 21.781 1.00 60.47 91 TRP A CA 1
ATOM 637 C C . TRP A 1 91 ? -3.062 2.563 22.934 1.00 60.47 91 TRP A C 1
ATOM 639 O O . TRP A 1 91 ? -3.132 2.174 24.089 1.00 60.47 91 TRP A O 1
ATOM 649 N N . THR A 1 92 ? -3.152 3.864 22.645 1.00 59.75 92 THR A N 1
ATOM 650 C CA . THR A 1 92 ? -3.235 4.915 23.689 1.00 59.75 92 THR A CA 1
ATOM 651 C C . THR A 1 92 ? -4.582 4.986 24.412 1.00 59.75 92 THR A C 1
ATOM 653 O O . THR A 1 92 ? -4.699 5.695 25.407 1.00 59.75 92 THR A O 1
ATOM 656 N N . ARG A 1 93 ? -5.617 4.293 23.918 1.00 56.53 93 ARG A N 1
ATOM 657 C CA . ARG A 1 93 ? -6.963 4.288 24.517 1.00 56.53 93 ARG A CA 1
ATOM 658 C C . ARG A 1 93 ? -7.358 2.977 25.187 1.00 56.53 93 ARG A C 1
ATOM 660 O O . ARG A 1 93 ? -8.420 2.937 25.805 1.00 56.53 93 ARG A O 1
ATOM 667 N N . ARG A 1 94 ? -6.569 1.911 25.049 1.00 57.38 94 ARG A N 1
ATOM 668 C CA . ARG A 1 94 ? -6.888 0.599 25.618 1.00 57.38 94 ARG A CA 1
ATOM 669 C C . ARG A 1 94 ? -5.615 -0.067 26.125 1.00 57.38 94 ARG A C 1
ATOM 671 O O . ARG A 1 94 ? -4.855 -0.623 25.341 1.00 57.38 94 ARG A O 1
ATOM 678 N N . ASP A 1 95 ? -5.435 -0.051 27.437 1.00 59.97 95 ASP A N 1
ATOM 679 C CA . ASP A 1 95 ? -4.433 -0.878 28.099 1.00 59.97 95 ASP A CA 1
ATOM 680 C C . ASP A 1 95 ? -4.974 -2.308 28.268 1.00 59.97 95 ASP A C 1
ATOM 682 O O . ASP A 1 95 ? -6.117 -2.513 28.686 1.00 59.97 95 ASP A O 1
ATOM 686 N N . GLY A 1 96 ? -4.156 -3.311 27.930 1.00 66.31 96 GLY A N 1
ATOM 687 C CA . GLY A 1 96 ? -4.411 -4.722 28.242 1.00 66.31 96 GLY A CA 1
ATOM 688 C C . GLY A 1 96 ? -4.567 -5.670 27.045 1.00 66.31 96 GLY A C 1
ATOM 689 O O . GLY A 1 96 ? -4.602 -5.280 25.878 1.00 66.31 96 GLY A O 1
ATOM 690 N N . TRP A 1 97 ? -4.683 -6.962 27.360 1.00 66.69 97 TRP A N 1
ATOM 691 C CA . TRP A 1 97 ? -4.726 -8.086 26.410 1.00 66.69 97 TRP A CA 1
ATOM 692 C C . TRP A 1 97 ? -5.832 -7.991 25.348 1.00 66.69 97 TRP A C 1
ATOM 694 O O . TRP A 1 97 ? -5.678 -8.508 24.244 1.00 66.69 97 TRP A O 1
ATOM 704 N N . VAL A 1 98 ? -6.924 -7.284 25.642 1.00 68.62 98 VAL A N 1
ATOM 705 C CA . VAL A 1 98 ? -8.031 -7.065 24.697 1.00 68.62 98 VAL A CA 1
ATOM 706 C C . VAL A 1 98 ? -7.611 -6.139 23.549 1.00 68.62 98 VAL A C 1
ATOM 708 O O . VAL A 1 98 ? -7.965 -6.386 22.398 1.00 68.62 98 VAL A O 1
ATOM 711 N N . ALA A 1 99 ? -6.811 -5.104 23.826 1.00 68.56 99 ALA A N 1
ATOM 712 C CA . ALA A 1 99 ? -6.297 -4.191 22.802 1.00 68.56 99 ALA A CA 1
ATOM 713 C C . ALA A 1 99 ? -5.322 -4.898 21.854 1.00 68.56 99 ALA A C 1
ATOM 715 O O . ALA A 1 99 ? -5.383 -4.718 20.634 1.00 68.56 99 ALA A O 1
ATOM 716 N N . LEU A 1 100 ? -4.469 -5.754 22.424 1.00 69.81 100 LEU A N 1
ATOM 717 C CA . LEU A 1 100 ? -3.578 -6.629 21.675 1.00 69.81 100 LEU A CA 1
ATOM 718 C C . LEU A 1 100 ? -4.382 -7.587 20.784 1.00 69.81 100 LEU A C 1
ATOM 720 O O . LEU A 1 100 ? -4.114 -7.667 19.590 1.00 69.81 100 LEU A O 1
ATOM 724 N N . GLY A 1 101 ? -5.407 -8.250 21.332 1.00 75.44 101 GLY A N 1
ATOM 725 C CA . GLY A 1 101 ? -6.258 -9.182 20.586 1.00 75.44 101 GLY A CA 1
ATOM 726 C C . GLY A 1 101 ? -6.946 -8.533 19.384 1.00 75.44 101 GLY A C 1
ATOM 727 O O . GLY A 1 101 ? -6.886 -9.066 18.279 1.00 75.44 101 GLY A O 1
ATOM 728 N N . VAL A 1 102 ? -7.525 -7.341 19.563 1.00 73.06 102 VAL A N 1
ATOM 729 C CA . VAL A 1 102 ? -8.154 -6.582 18.466 1.00 73.06 102 VAL A CA 1
ATOM 730 C C . VAL A 1 102 ? -7.123 -6.155 17.419 1.00 73.06 102 VAL A C 1
ATOM 732 O O . VAL A 1 102 ? -7.388 -6.230 16.223 1.00 73.06 102 VAL A O 1
ATOM 735 N N . THR A 1 103 ? -5.928 -5.752 17.853 1.00 71.81 103 THR A N 1
ATOM 736 C CA . THR A 1 103 ? -4.834 -5.358 16.955 1.00 71.81 103 THR A CA 1
ATOM 737 C C . THR A 1 103 ? -4.346 -6.531 16.108 1.00 71.81 103 THR A C 1
ATOM 739 O O . THR A 1 103 ? -4.209 -6.402 14.892 1.00 71.81 103 THR A O 1
ATOM 742 N N . VAL A 1 104 ? -4.107 -7.685 16.735 1.00 76.62 104 VAL A N 1
ATOM 743 C CA . VAL A 1 104 ? -3.699 -8.909 16.037 1.00 76.62 104 VAL A CA 1
ATOM 744 C C . VAL A 1 104 ? -4.788 -9.335 15.062 1.00 76.62 104 VAL A C 1
ATOM 746 O O . VAL A 1 104 ? -4.485 -9.580 13.900 1.00 76.62 104 VAL A O 1
ATOM 749 N N . LEU A 1 105 ? -6.054 -9.340 15.486 1.00 77.44 105 LEU A N 1
ATOM 750 C CA . LEU A 1 105 ? -7.175 -9.687 14.613 1.00 77.44 105 LEU A CA 1
ATOM 751 C C . LEU A 1 105 ? -7.275 -8.740 13.408 1.00 77.44 105 LEU A C 1
ATOM 753 O O . LEU A 1 105 ? -7.543 -9.185 12.295 1.00 77.44 105 LEU A O 1
ATOM 757 N N . HIS A 1 106 ? -7.006 -7.449 13.608 1.00 77.19 106 HIS A N 1
ATOM 758 C CA . HIS A 1 106 ? -6.993 -6.465 12.532 1.00 77.19 106 HIS A CA 1
ATOM 759 C C . HIS A 1 106 ? -5.885 -6.745 11.508 1.00 77.19 106 HIS A C 1
ATOM 761 O O . HIS A 1 106 ? -6.154 -6.774 10.307 1.00 77.19 106 HIS A O 1
ATOM 767 N N . TRP A 1 107 ? -4.658 -7.002 11.969 1.00 75.31 107 TRP A N 1
ATOM 768 C CA . TRP A 1 107 ? -3.538 -7.360 11.094 1.00 75.31 107 TRP A CA 1
ATOM 769 C C . TRP A 1 107 ? -3.763 -8.684 10.373 1.00 75.31 107 TRP A C 1
ATOM 771 O O . TRP A 1 107 ? -3.519 -8.767 9.172 1.00 75.31 107 TRP A O 1
ATOM 781 N N . VAL A 1 108 ? -4.282 -9.694 11.073 1.00 79.69 108 VAL A N 1
ATOM 782 C CA . VAL A 1 108 ? -4.666 -10.978 10.477 1.00 79.69 108 VAL A CA 1
ATOM 783 C C . VAL A 1 108 ? -5.719 -10.761 9.391 1.00 79.69 108 VAL A C 1
ATOM 785 O O . VAL A 1 108 ? -5.552 -11.269 8.288 1.00 79.69 108 VAL A O 1
ATOM 788 N N . GLY A 1 109 ? -6.747 -9.946 9.643 1.00 77.81 109 GLY A N 1
ATOM 789 C CA . GLY A 1 109 ? -7.760 -9.601 8.644 1.00 77.81 109 GLY A CA 1
ATOM 790 C C . GLY A 1 109 ? -7.163 -8.946 7.395 1.00 77.81 109 GLY A C 1
ATOM 791 O O . GLY A 1 109 ? -7.438 -9.377 6.277 1.00 77.81 109 GLY A O 1
ATOM 792 N N . LEU A 1 110 ? -6.282 -7.956 7.564 1.00 79.12 110 LEU A N 1
ATOM 793 C CA . LEU A 1 110 ? -5.596 -7.307 6.440 1.00 79.12 110 LEU A CA 1
ATOM 794 C C . LEU A 1 110 ? -4.700 -8.275 5.657 1.00 79.12 110 LEU A C 1
ATOM 796 O O . LEU A 1 110 ? -4.704 -8.251 4.425 1.00 79.12 110 LEU A O 1
ATOM 800 N N . LEU A 1 111 ? -3.966 -9.146 6.354 1.00 79.44 111 LEU A N 1
ATOM 801 C CA . LEU A 1 111 ? -3.147 -10.186 5.731 1.00 79.44 111 LEU A CA 1
ATOM 802 C C . LEU A 1 111 ? -4.006 -11.185 4.953 1.00 79.44 111 LEU A C 1
ATOM 804 O O . LEU A 1 111 ? -3.622 -11.571 3.853 1.00 79.44 111 LEU A O 1
ATOM 808 N N . LEU A 1 112 ? -5.181 -11.551 5.469 1.00 80.31 112 LEU A N 1
ATOM 809 C CA . LEU A 1 112 ? -6.129 -12.423 4.778 1.00 80.31 112 LEU A CA 1
ATOM 810 C C . LEU A 1 112 ? -6.700 -11.762 3.519 1.00 80.31 112 LEU A C 1
ATOM 812 O O . LEU A 1 112 ? -6.738 -12.403 2.472 1.00 80.31 112 LEU A O 1
ATOM 816 N N . PHE A 1 113 ? -7.075 -10.478 3.562 1.00 82.88 113 PHE A N 1
ATOM 817 C CA . PHE A 1 113 ? -7.516 -9.760 2.357 1.00 82.88 113 PHE A CA 1
ATOM 818 C C . PHE A 1 113 ? -6.398 -9.630 1.319 1.00 82.88 113 PHE A C 1
ATOM 820 O O . PHE A 1 113 ? -6.638 -9.744 0.115 1.00 82.88 113 PHE A O 1
ATOM 827 N N . TRP A 1 114 ? -5.162 -9.424 1.771 1.00 81.19 114 TRP A N 1
ATOM 828 C CA . TRP A 1 114 ? -4.005 -9.405 0.885 1.00 81.19 114 TRP A CA 1
ATOM 829 C C . TRP A 1 114 ? -3.738 -10.783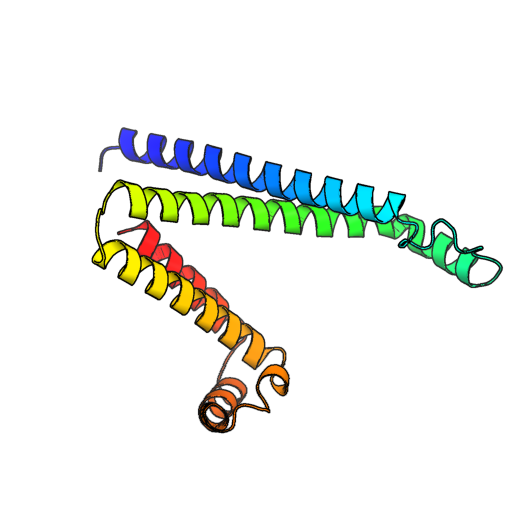 0.268 1.00 81.19 114 TRP A C 1
ATOM 831 O O . TRP A 1 114 ? -3.535 -10.881 -0.944 1.00 81.19 114 TRP A O 1
ATOM 841 N N . ALA A 1 115 ? -3.800 -11.845 1.073 1.00 80.75 115 ALA A N 1
ATOM 842 C CA . ALA A 1 115 ? -3.665 -13.223 0.620 1.00 80.75 115 ALA A CA 1
ATOM 843 C C . ALA A 1 115 ? -4.763 -13.591 -0.388 1.00 80.75 115 ALA A C 1
ATOM 845 O O . ALA A 1 115 ? -4.447 -14.163 -1.424 1.00 80.75 115 ALA A O 1
ATOM 846 N N . TRP A 1 116 ? -6.012 -13.171 -0.162 1.00 80.19 116 TRP A N 1
ATOM 847 C CA . TRP A 1 116 ? -7.108 -13.302 -1.128 1.00 80.19 116 TRP A CA 1
ATOM 848 C C . TRP A 1 116 ? -6.764 -12.604 -2.452 1.00 80.19 116 TRP A C 1
ATOM 850 O O . TRP A 1 116 ? -6.799 -13.228 -3.513 1.00 80.19 116 TRP A O 1
ATOM 860 N N . GLY A 1 117 ? -6.337 -11.338 -2.418 1.00 82.88 117 GLY A N 1
ATOM 861 C CA . GLY A 1 117 ? -5.924 -10.633 -3.636 1.00 82.88 117 GLY A CA 1
ATOM 862 C C . GLY A 1 117 ? -4.781 -11.336 -4.386 1.00 82.88 117 GLY A C 1
ATOM 863 O O . GLY A 1 117 ? -4.768 -11.367 -5.617 1.00 82.88 117 GLY A O 1
ATOM 864 N N . ARG A 1 118 ? -3.831 -11.935 -3.657 1.00 82.00 118 ARG A N 1
ATOM 865 C CA . ARG A 1 118 ? -2.735 -12.727 -4.234 1.00 82.00 118 ARG A CA 1
ATOM 866 C C . ARG A 1 118 ? -3.198 -14.069 -4.787 1.00 82.00 118 ARG A C 1
ATOM 868 O O . ARG A 1 118 ? -2.694 -14.451 -5.835 1.00 82.00 118 ARG A O 1
ATOM 875 N N . ALA A 1 119 ? -4.149 -14.732 -4.138 1.00 79.88 119 ALA A N 1
ATOM 876 C CA . ALA A 1 119 ? -4.713 -15.999 -4.584 1.00 79.88 119 ALA A CA 1
ATOM 877 C C . ALA A 1 119 ? -5.389 -15.863 -5.954 1.00 79.88 119 ALA A C 1
ATOM 879 O O . ALA A 1 119 ? -5.154 -16.687 -6.829 1.00 79.88 119 ALA A O 1
ATOM 880 N N . LEU A 1 120 ? -6.136 -14.774 -6.173 1.00 80.19 120 LEU A N 1
ATOM 881 C CA . LEU A 1 120 ? -6.747 -14.479 -7.475 1.00 80.19 120 LEU A CA 1
ATOM 882 C C . LEU A 1 120 ? -5.705 -14.134 -8.551 1.00 80.19 120 LEU A C 1
ATOM 884 O O . LEU A 1 120 ? -5.825 -14.552 -9.696 1.00 80.19 120 LEU A O 1
ATOM 888 N N . ALA A 1 121 ? -4.679 -13.351 -8.202 1.00 81.38 121 ALA A N 1
ATOM 889 C CA . ALA A 1 121 ? -3.700 -12.861 -9.176 1.00 81.38 121 ALA A CA 1
ATOM 890 C C . ALA A 1 121 ? -2.592 -13.873 -9.516 1.00 81.38 121 ALA A C 1
ATOM 892 O O . ALA A 1 121 ? -2.005 -13.808 -10.596 1.00 81.38 121 ALA A O 1
ATOM 893 N N . ARG A 1 122 ? -2.231 -14.744 -8.569 1.00 80.44 122 ARG A N 1
ATOM 894 C CA . ARG A 1 122 ? -1.160 -15.744 -8.678 1.00 80.44 122 ARG A CA 1
ATOM 895 C C . ARG A 1 122 ? -1.533 -16.990 -7.858 1.00 80.44 122 ARG A C 1
ATOM 897 O O . ARG A 1 122 ? -1.004 -17.158 -6.757 1.00 80.44 122 ARG A O 1
ATOM 904 N N . PRO A 1 123 ? -2.393 -17.873 -8.394 1.00 74.44 123 PRO A N 1
ATOM 905 C CA . PRO A 1 123 ? -2.891 -19.051 -7.676 1.00 74.44 123 PRO A CA 1
ATOM 906 C C . PRO A 1 123 ? -1.764 -19.974 -7.197 1.00 74.44 123 PRO A C 1
ATOM 908 O O . PRO A 1 123 ? -1.794 -20.458 -6.068 1.00 74.44 123 PRO A O 1
ATOM 911 N N . ALA A 1 124 ? -0.709 -20.097 -8.010 1.00 79.31 124 ALA A N 1
ATOM 912 C CA . ALA A 1 124 ? 0.445 -20.957 -7.755 1.00 79.31 124 ALA A CA 1
ATOM 913 C C . ALA A 1 124 ? 1.229 -20.634 -6.466 1.00 79.31 124 ALA A C 1
ATOM 915 O O . ALA A 1 124 ? 2.032 -21.443 -6.019 1.00 79.31 124 ALA A O 1
ATOM 916 N N . LEU A 1 125 ? 1.006 -19.470 -5.836 1.00 74.19 125 LEU A N 1
ATOM 917 C CA . LEU A 1 125 ? 1.608 -19.142 -4.534 1.00 74.19 125 LEU A CA 1
ATOM 918 C C . LEU A 1 125 ? 1.094 -20.024 -3.385 1.00 74.19 125 LEU A C 1
ATOM 920 O O . LEU A 1 125 ? 1.712 -20.039 -2.325 1.00 74.19 125 LEU A O 1
ATOM 924 N N . PHE A 1 126 ? -0.039 -20.705 -3.569 1.00 76.62 126 PHE A N 1
ATOM 925 C CA . PHE A 1 126 ? -0.712 -21.469 -2.517 1.00 76.62 126 PHE A CA 1
ATOM 926 C C . PHE A 1 126 ? -0.914 -22.950 -2.878 1.00 76.62 126 PHE A C 1
ATOM 928 O O . PHE A 1 126 ? -1.628 -23.654 -2.164 1.00 76.62 126 PHE A O 1
ATOM 935 N N . ASP A 1 127 ? -0.284 -23.436 -3.953 1.00 76.19 127 ASP A N 1
ATOM 936 C CA . ASP A 1 127 ? -0.430 -24.823 -4.423 1.00 76.19 127 ASP A CA 1
ATOM 937 C C . ASP A 1 127 ? 0.051 -25.859 -3.392 1.00 76.19 127 ASP A C 1
ATOM 939 O O . ASP A 1 127 ? -0.495 -26.962 -3.318 1.00 76.19 127 ASP A O 1
ATOM 943 N N . ASP A 1 128 ? 0.996 -25.474 -2.531 1.00 80.44 128 ASP A N 1
ATOM 944 C CA . ASP A 1 128 ? 1.564 -26.325 -1.479 1.00 80.44 128 ASP A CA 1
ATOM 945 C C . ASP A 1 128 ? 0.647 -26.489 -0.248 1.00 80.44 128 ASP A C 1
ATOM 947 O O . ASP A 1 128 ? 0.989 -27.201 0.697 1.00 80.44 128 ASP A O 1
ATOM 951 N N . LEU A 1 129 ? -0.524 -25.834 -0.224 1.00 79.50 129 LEU A N 1
ATOM 952 C CA . LEU A 1 129 ? -1.456 -25.832 0.909 1.00 79.50 129 LEU A CA 1
ATOM 953 C C . LEU A 1 129 ? -2.727 -26.648 0.597 1.00 79.50 129 LEU A C 1
ATOM 955 O O . LEU A 1 129 ? -3.782 -26.078 0.287 1.00 79.50 129 LEU A O 1
ATOM 959 N N . PRO A 1 130 ? -2.692 -27.990 0.741 1.00 78.75 130 PRO A N 1
ATOM 960 C CA . PRO A 1 130 ? -3.799 -28.867 0.351 1.00 78.75 130 PRO A CA 1
ATOM 961 C C . PRO A 1 130 ? -5.094 -28.590 1.128 1.00 78.75 130 PRO A C 1
ATOM 963 O O . PRO A 1 130 ? -6.182 -28.754 0.581 1.00 78.75 130 PRO A O 1
ATOM 966 N N . ALA A 1 131 ? -4.991 -28.111 2.372 1.00 82.62 131 ALA A N 1
ATOM 967 C CA . ALA A 1 131 ? -6.143 -27.783 3.211 1.00 82.62 131 ALA A CA 1
ATOM 968 C C . ALA A 1 131 ? -6.958 -26.579 2.700 1.00 82.62 131 ALA A C 1
ATOM 970 O O . ALA A 1 131 ? -8.152 -26.487 2.971 1.00 82.62 131 ALA A O 1
ATOM 971 N N . VAL A 1 132 ? -6.332 -25.657 1.960 1.00 77.00 132 VAL A N 1
ATOM 972 C CA . VAL A 1 132 ? -6.967 -24.401 1.509 1.00 77.00 132 VAL A CA 1
ATOM 973 C C . VAL A 1 132 ? -7.394 -24.481 0.038 1.00 77.00 132 VAL A C 1
ATOM 975 O O . VAL A 1 132 ? -8.155 -23.645 -0.446 1.00 77.00 132 VAL A O 1
ATOM 978 N N . ARG A 1 133 ? -6.970 -25.536 -0.666 1.00 78.06 133 ARG A N 1
ATOM 979 C CA . ARG A 1 133 ? -7.240 -25.794 -2.085 1.00 78.06 133 ARG A CA 1
ATOM 980 C C . ARG A 1 133 ? -8.715 -25.675 -2.507 1.00 78.06 133 ARG A C 1
ATOM 982 O O . ARG A 1 133 ? -8.953 -24.999 -3.504 1.00 78.06 133 ARG A O 1
ATOM 989 N N . PRO A 1 134 ? -9.714 -26.244 -1.796 1.00 81.62 134 PRO A N 1
ATOM 990 C CA . PRO A 1 134 ? -11.116 -26.111 -2.210 1.00 81.62 134 PRO A CA 1
ATOM 991 C C . PRO A 1 134 ? -11.635 -24.672 -2.088 1.00 81.62 134 PRO A C 1
ATOM 993 O O . PRO A 1 134 ? -12.403 -24.216 -2.931 1.00 81.62 134 PRO A O 1
ATOM 996 N N . VAL A 1 135 ? -11.177 -23.937 -1.072 1.00 80.69 135 VAL A N 1
ATOM 997 C CA . VAL A 1 135 ? -11.543 -22.530 -0.862 1.00 80.69 135 VAL A CA 1
ATOM 998 C C . VAL A 1 135 ? -10.898 -21.644 -1.926 1.00 80.69 135 VAL A C 1
ATOM 1000 O O . VAL A 1 135 ? -11.561 -20.768 -2.470 1.00 80.69 135 VAL A O 1
ATOM 1003 N N . LEU A 1 136 ? -9.629 -21.896 -2.258 1.00 75.25 136 LEU A N 1
ATOM 1004 C CA . LEU A 1 136 ? -8.906 -21.186 -3.314 1.00 75.25 136 LEU A CA 1
ATOM 1005 C C . LEU A 1 136 ? -9.501 -21.451 -4.697 1.00 75.25 136 LEU A C 1
ATOM 1007 O O . LEU A 1 136 ? -9.657 -20.504 -5.457 1.00 75.25 136 LEU A O 1
ATOM 1011 N N . ALA A 1 137 ? -9.872 -22.697 -5.002 1.00 79.69 137 ALA A N 1
ATOM 1012 C CA . ALA A 1 137 ? -10.542 -23.047 -6.253 1.00 79.69 137 ALA A CA 1
ATOM 1013 C C . ALA A 1 137 ? -11.872 -22.296 -6.390 1.00 79.69 137 ALA A C 1
ATOM 1015 O O . ALA A 1 137 ? -12.074 -21.581 -7.365 1.00 79.69 137 ALA A O 1
ATOM 1016 N N . TRP A 1 138 ? -12.719 -22.337 -5.355 1.00 83.62 138 TRP A N 1
ATOM 1017 C CA . TRP A 1 138 ? -13.976 -21.586 -5.347 1.00 83.62 138 TRP A CA 1
ATOM 1018 C C . TRP A 1 138 ? -13.760 -20.077 -5.531 1.00 83.62 138 TRP A C 1
ATOM 1020 O O . TRP A 1 138 ? -14.485 -19.432 -6.290 1.00 83.62 138 TRP A O 1
ATOM 1030 N N . LEU A 1 139 ? -12.741 -19.525 -4.865 1.00 79.69 139 LEU A N 1
ATOM 1031 C CA . LEU A 1 139 ? -12.343 -18.126 -4.981 1.00 79.69 139 LEU A CA 1
ATOM 1032 C C . LEU A 1 139 ? -11.869 -17.765 -6.385 1.00 79.69 139 LEU A C 1
ATOM 1034 O O . LEU A 1 139 ? -12.235 -16.706 -6.869 1.00 79.69 139 LEU A O 1
ATOM 1038 N N . VAL A 1 140 ? -11.072 -18.606 -7.037 1.00 78.06 140 VAL A N 1
ATOM 1039 C CA . VAL A 1 140 ? -10.622 -18.377 -8.417 1.00 78.06 140 VAL A CA 1
ATOM 1040 C C . VAL A 1 140 ? -11.795 -18.468 -9.394 1.00 78.06 140 VAL A C 1
ATOM 1042 O O . VAL A 1 140 ? -11.873 -17.660 -10.313 1.00 78.06 140 VAL A O 1
ATOM 1045 N N . ASP A 1 141 ? -12.731 -19.388 -9.157 1.00 82.88 141 ASP A N 1
ATOM 1046 C CA . ASP A 1 141 ? -13.879 -19.610 -10.039 1.00 82.88 141 ASP A CA 1
ATOM 1047 C C . ASP A 1 141 ? -14.947 -18.502 -9.938 1.00 82.88 141 ASP A C 1
ATOM 1049 O O . ASP A 1 141 ? -15.638 -18.228 -10.918 1.00 82.88 141 ASP A O 1
ATOM 1053 N N . HIS A 1 142 ? -15.103 -17.860 -8.771 1.00 82.00 142 HIS A N 1
ATOM 1054 C CA . HIS A 1 142 ? -16.191 -16.897 -8.506 1.00 82.00 142 HIS A CA 1
ATOM 1055 C C . HIS A 1 142 ? -15.718 -15.494 -8.095 1.00 82.00 142 HIS A C 1
ATOM 1057 O O . HIS A 1 142 ? -16.529 -14.572 -7.952 1.00 82.00 142 HIS A O 1
ATOM 1063 N N . GLY A 1 143 ? -14.429 -15.330 -7.818 1.00 80.25 143 GLY A N 1
ATOM 1064 C CA . GLY A 1 143 ? -13.876 -14.127 -7.215 1.00 80.25 143 GLY A CA 1
ATOM 1065 C C . GLY A 1 143 ? -13.417 -13.111 -8.248 1.00 80.25 143 GLY A C 1
ATOM 1066 O O . GLY A 1 143 ? -12.697 -13.420 -9.191 1.00 80.25 143 GLY A O 1
ATOM 1067 N N . GLU A 1 144 ? -13.766 -11.853 -8.002 1.00 80.69 144 GLU A N 1
ATOM 1068 C CA . GLU A 1 144 ? -13.320 -10.731 -8.821 1.00 80.69 144 GLU A CA 1
ATOM 1069 C C . GLU A 1 144 ? -12.183 -9.956 -8.128 1.00 80.69 144 GLU A C 1
ATOM 1071 O O . GLU A 1 144 ? -12.249 -9.713 -6.915 1.00 80.69 144 GLU A O 1
ATOM 1076 N N . PRO A 1 145 ? -11.157 -9.463 -8.855 1.00 74.12 145 PRO A N 1
ATOM 1077 C CA . PRO A 1 145 ? -9.974 -8.828 -8.258 1.00 74.12 145 PRO A CA 1
ATOM 1078 C C . PRO A 1 145 ? -10.277 -7.575 -7.428 1.00 74.12 145 PRO A C 1
ATOM 1080 O O . PRO A 1 145 ? -9.456 -7.128 -6.620 1.00 74.12 145 PRO A O 1
ATOM 1083 N N . TRP A 1 146 ? -11.424 -6.940 -7.666 1.00 77.75 146 TRP A N 1
ATOM 1084 C CA . TRP A 1 146 ? -11.850 -5.758 -6.926 1.00 77.75 146 TRP A CA 1
ATOM 1085 C C . TRP A 1 146 ? -12.443 -6.110 -5.553 1.00 77.75 146 TRP A C 1
ATOM 1087 O O . TRP A 1 146 ? -12.331 -5.293 -4.642 1.00 77.75 146 TRP A O 1
ATOM 1097 N N . GLN A 1 147 ? -12.984 -7.319 -5.357 1.00 83.50 147 GLN A N 1
ATOM 1098 C CA . GLN A 1 147 ? -13.679 -7.716 -4.124 1.00 83.50 147 GLN A CA 1
ATOM 1099 C C . GLN A 1 147 ? -12.751 -7.684 -2.906 1.00 83.50 147 GLN A C 1
ATOM 1101 O O . GLN A 1 147 ? -13.092 -7.076 -1.893 1.00 83.50 147 GLN A O 1
ATOM 1106 N N . ALA A 1 148 ? -11.541 -8.239 -3.029 1.00 79.69 148 ALA A N 1
ATOM 1107 C CA . ALA A 1 148 ? -10.543 -8.218 -1.958 1.00 79.69 148 ALA A CA 1
ATOM 1108 C C . ALA A 1 148 ? -10.147 -6.782 -1.558 1.00 79.69 148 ALA A C 1
ATOM 1110 O O . ALA A 1 148 ? -9.982 -6.474 -0.376 1.00 79.69 148 ALA A O 1
ATOM 1111 N N . ARG A 1 149 ? -10.039 -5.874 -2.540 1.00 80.56 149 ARG A N 1
ATOM 1112 C CA . ARG A 1 149 ? -9.690 -4.463 -2.304 1.00 80.56 149 ARG A CA 1
ATOM 1113 C C . ARG A 1 149 ? -10.838 -3.707 -1.639 1.00 80.56 149 ARG A C 1
ATOM 1115 O O . ARG A 1 149 ? -10.601 -2.961 -0.692 1.00 80.56 149 ARG A O 1
ATOM 1122 N N . SER A 1 150 ? -12.069 -3.931 -2.095 1.00 81.50 150 SER A N 1
ATOM 1123 C CA . SER A 1 150 ? -13.273 -3.343 -1.504 1.00 81.50 150 SER A CA 1
ATOM 1124 C C . SER A 1 150 ? -13.501 -3.830 -0.075 1.00 81.50 150 SER A C 1
ATOM 1126 O O . SER A 1 150 ? -13.794 -3.018 0.798 1.00 81.50 150 SER A O 1
ATOM 1128 N N . ALA A 1 151 ? -13.300 -5.124 0.191 1.00 79.94 151 ALA A N 1
ATOM 1129 C CA . ALA A 1 151 ? -13.416 -5.701 1.527 1.00 79.94 151 ALA A CA 1
ATOM 1130 C C . ALA A 1 151 ? -12.363 -5.130 2.491 1.00 79.94 151 ALA A C 1
ATOM 1132 O O . ALA A 1 151 ? -12.712 -4.711 3.593 1.00 79.94 151 ALA A O 1
ATOM 1133 N N . ALA A 1 152 ? -11.102 -5.008 2.055 1.00 77.94 152 ALA A N 1
ATOM 1134 C CA . ALA A 1 152 ? -10.059 -4.347 2.839 1.00 77.94 152 ALA A CA 1
ATOM 1135 C C . ALA A 1 152 ? -10.389 -2.867 3.111 1.00 77.94 152 ALA A C 1
ATOM 1137 O O . ALA A 1 152 ? -10.242 -2.395 4.238 1.00 77.94 152 ALA A O 1
ATOM 1138 N N . GLY A 1 153 ? -10.881 -2.140 2.101 1.00 75.50 153 GLY A N 1
ATOM 1139 C CA . GLY A 1 153 ? -11.306 -0.746 2.244 1.00 75.50 153 GLY A CA 1
ATOM 1140 C C . GLY A 1 153 ? -12.457 -0.580 3.239 1.00 75.50 153 GLY A C 1
ATOM 1141 O O . GLY A 1 153 ? -12.388 0.274 4.122 1.00 75.50 153 GLY A O 1
ATOM 1142 N N . ALA A 1 154 ? -13.479 -1.434 3.152 1.00 78.12 154 ALA A N 1
ATOM 1143 C CA . ALA A 1 154 ? -14.601 -1.453 4.086 1.00 78.12 154 ALA A CA 1
ATOM 1144 C C . ALA A 1 154 ? -14.152 -1.812 5.513 1.00 78.12 154 ALA A C 1
ATOM 1146 O O . ALA A 1 154 ? -14.568 -1.160 6.469 1.00 78.12 154 ALA A O 1
ATOM 1147 N N . TRP A 1 155 ? -13.254 -2.791 5.663 1.00 77.38 155 TRP A N 1
ATOM 1148 C CA . TRP A 1 155 ? -12.690 -3.191 6.953 1.00 77.38 155 TRP A CA 1
ATOM 1149 C C . TRP A 1 155 ? -11.965 -2.035 7.645 1.00 77.38 155 TRP A C 1
ATOM 1151 O O . TRP A 1 155 ? -12.207 -1.762 8.822 1.00 77.38 155 TRP A O 1
ATOM 1161 N N . VAL A 1 156 ? -11.122 -1.310 6.904 1.00 70.75 156 VAL A N 1
ATOM 1162 C CA . VAL A 1 156 ? -10.441 -0.112 7.409 1.00 70.75 156 VAL A CA 1
ATOM 1163 C C . VAL A 1 156 ? -11.451 0.987 7.741 1.00 70.75 156 VAL A C 1
ATOM 1165 O O . VAL A 1 156 ? -11.359 1.579 8.812 1.00 70.75 156 VAL A O 1
ATOM 1168 N N . ALA A 1 157 ? -12.448 1.231 6.885 1.00 70.81 157 ALA A N 1
ATOM 1169 C CA . ALA A 1 157 ? -13.473 2.248 7.125 1.00 70.81 157 ALA A CA 1
ATOM 1170 C C . ALA A 1 157 ? -14.259 1.996 8.423 1.00 70.81 157 ALA A C 1
ATOM 1172 O O . ALA A 1 157 ? -14.439 2.920 9.212 1.00 70.81 157 ALA A O 1
ATOM 1173 N N . VAL A 1 158 ? -14.657 0.748 8.694 1.00 70.56 158 VAL A N 1
ATOM 1174 C CA . VAL A 1 158 ? -15.335 0.374 9.947 1.00 70.56 158 VAL A CA 1
ATOM 1175 C C . VAL A 1 158 ? -14.454 0.676 11.162 1.00 70.56 158 VAL A C 1
ATOM 1177 O O . VAL A 1 158 ? -14.927 1.262 12.131 1.00 70.56 158 VAL A O 1
ATOM 1180 N N . HIS A 1 159 ? -13.159 0.363 11.096 1.00 63.56 159 HIS A N 1
ATOM 1181 C CA . HIS A 1 159 ? -12.217 0.625 12.192 1.00 63.56 159 HIS A CA 1
ATOM 1182 C C . HIS A 1 159 ? -11.838 2.105 12.350 1.00 63.56 159 HIS A C 1
ATOM 1184 O O . HIS A 1 159 ? -11.288 2.484 13.378 1.00 63.56 159 HIS A O 1
ATOM 1190 N N . LEU A 1 160 ? -12.103 2.942 11.345 1.00 59.06 160 LEU A N 1
ATOM 1191 C CA . LEU A 1 160 ? -11.932 4.393 11.435 1.00 59.06 160 LEU A CA 1
ATOM 1192 C C . LEU A 1 160 ? -13.142 5.090 12.074 1.00 59.06 160 LEU A C 1
ATOM 1194 O O . LEU A 1 160 ? -12.995 6.202 12.583 1.00 59.06 160 LEU A O 1
ATOM 1198 N N . VAL A 1 161 ? -14.325 4.472 12.007 1.00 58.03 161 VAL A N 1
ATOM 1199 C CA . VAL A 1 161 ? -15.579 5.014 12.557 1.00 58.03 161 VAL A CA 1
ATOM 1200 C C . VAL A 1 161 ? -15.778 4.631 14.031 1.00 58.03 161 VAL A C 1
ATOM 1202 O O . VAL A 1 161 ? -16.422 5.385 14.762 1.00 58.03 161 VAL A O 1
ATOM 1205 N N . VAL A 1 162 ? -15.222 3.494 14.463 1.00 54.31 162 VAL A N 1
ATOM 1206 C CA . VAL A 1 162 ? -15.255 2.982 15.851 1.00 54.31 162 VAL A CA 1
ATOM 1207 C C . VAL A 1 162 ? -14.110 3.554 16.686 1.00 54.31 162 VAL A C 1
ATOM 1209 O O . VAL A 1 162 ? -14.370 3.959 17.843 1.00 54.31 162 VAL A O 1
#

Sequence (162 aa):
MSVRSVASYLRAGSGRLALGSLLGLLLFAAETAWLLKAGVVGVDIPLDGPYAALAAAVRPLLPGVVLRVAIVYLVAGGLLGLAASVLARAWTRRDGWVALGVTVLHWVGLLLFWAWGRALARPALFDDLPAVRPVLAWLVDHGEPWQARSAAGAWVAVHLVV

Radius of gyration: 21.64 Å; chains: 1; bounding box: 51×51×57 Å

pLDDT: mean 73.4, std 8.97, range [48.28, 87.06]

Foldseek 3Di:
DDPVVVVVVVVVLVVLLQVLLVVLLVVLVVVVVVCVVVCVVVPPPPCPDPSVVVCVVCVVVVVVVSVVSSVVSSNVSSVVSNVVVLLVVLPVPDDDPVSVVVVVVLVVLLVVLVVLLCLQVPVVVCPVPPPCVVVSVVCNVPPDNVPSVVSNVVSVVVSVVD